Protein AF-A0A2U1N457-F1 (afdb_monomer_lite)

Sequence (95 aa):
MCTIFEREQKAYMDAEKGYNEMLEEVEARVEYRHGIILELMKLEGDFVLDECLAVLRAAQQEDFVEISGLIQMSHAAALRGGEKGRMVKKLRKLG

pLDDT: mean 95.09, std 6.37, range [58.78, 98.69]

Structure (mmCIF, N/CA/C/O backbone):
data_AF-A0A2U1N457-F1
#
_entry.id   AF-A0A2U1N457-F1
#
loop_
_atom_site.group_PDB
_atom_site.id
_atom_site.type_symbol
_atom_site.label_atom_id
_atom_site.label_alt_id
_atom_site.label_comp_id
_atom_site.label_asym_id
_atom_site.label_entity_id
_atom_site.label_seq_id
_atom_site.pdbx_PDB_ins_code
_atom_site.Cartn_x
_atom_site.Cartn_y
_atom_site.Cartn_z
_atom_site.occupancy
_atom_site.B_iso_or_equiv
_atom_site.auth_seq_id
_atom_site.auth_comp_id
_atom_site.auth_asym_id
_atom_site.auth_atom_id
_atom_site.pdbx_PDB_model_num
ATOM 1 N N . MET A 1 1 ? 12.414 -3.271 -32.087 1.00 58.78 1 MET A N 1
ATOM 2 C CA . MET A 1 1 ? 12.796 -4.159 -30.962 1.00 58.78 1 MET A CA 1
ATOM 3 C C . MET A 1 1 ? 12.969 -3.389 -29.649 1.00 58.78 1 MET A C 1
ATOM 5 O O . MET A 1 1 ? 12.418 -3.836 -28.659 1.00 58.78 1 MET A O 1
ATOM 9 N N . CYS A 1 2 ? 13.621 -2.215 -29.615 1.00 72.75 2 CYS A N 1
ATOM 10 C CA . CYS A 1 2 ? 13.652 -1.358 -28.407 1.00 72.75 2 CYS A CA 1
ATOM 11 C C . CYS A 1 2 ? 12.271 -0.877 -27.929 1.00 72.75 2 CYS A C 1
ATOM 13 O O . CYS A 1 2 ? 12.027 -0.826 -26.730 1.00 72.75 2 CYS A O 1
ATOM 15 N N . THR A 1 3 ? 11.357 -0.579 -28.855 1.00 87.00 3 THR A N 1
ATOM 16 C CA . THR A 1 3 ? 10.070 0.071 -28.552 1.00 87.00 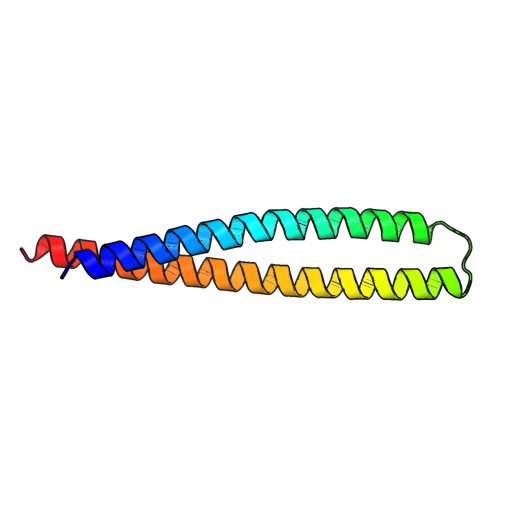3 THR A CA 1
ATOM 17 C C . THR A 1 3 ? 9.165 -0.719 -27.605 1.00 87.00 3 THR A C 1
ATOM 19 O O . THR A 1 3 ? 8.450 -0.115 -26.812 1.00 87.00 3 THR A O 1
ATOM 22 N N . ILE A 1 4 ? 9.184 -2.059 -27.646 1.00 90.75 4 ILE A N 1
ATOM 23 C CA . ILE A 1 4 ? 8.389 -2.867 -26.707 1.00 90.75 4 ILE A CA 1
ATOM 24 C C . ILE A 1 4 ? 8.969 -2.800 -25.292 1.00 90.75 4 ILE A C 1
ATOM 26 O O . ILE A 1 4 ? 8.222 -2.578 -24.348 1.00 90.75 4 ILE A O 1
ATOM 30 N N . PHE A 1 5 ? 10.294 -2.878 -25.149 1.00 92.19 5 PHE A N 1
ATOM 31 C CA . PHE A 1 5 ? 10.959 -2.788 -23.849 1.00 92.19 5 PHE A CA 1
ATOM 32 C C . PHE A 1 5 ? 10.845 -1.391 -23.235 1.00 92.19 5 PHE A C 1
ATOM 34 O O . PHE A 1 5 ? 10.711 -1.274 -22.024 1.00 92.19 5 PHE A O 1
ATOM 41 N N . GLU A 1 6 ? 10.852 -0.337 -24.053 1.00 93.62 6 GLU A N 1
ATOM 42 C CA . GLU A 1 6 ? 10.605 1.038 -23.598 1.00 93.62 6 GLU A CA 1
ATOM 43 C C . GLU A 1 6 ? 9.173 1.208 -23.077 1.00 93.62 6 GLU A C 1
ATOM 45 O O . GLU A 1 6 ? 8.962 1.801 -22.020 1.00 93.62 6 GLU A O 1
ATOM 50 N N . ARG A 1 7 ? 8.186 0.634 -23.779 1.00 95.56 7 ARG A N 1
ATOM 51 C CA . ARG A 1 7 ? 6.786 0.629 -23.331 1.00 95.56 7 ARG A CA 1
ATOM 52 C C . ARG A 1 7 ? 6.598 -0.181 -22.051 1.00 95.56 7 ARG A C 1
ATOM 54 O O . ARG A 1 7 ? 5.927 0.295 -21.144 1.00 95.56 7 ARG A O 1
ATOM 61 N N . GLU A 1 8 ? 7.195 -1.368 -21.964 1.00 96.25 8 GLU A N 1
ATOM 62 C CA . GLU A 1 8 ? 7.158 -2.191 -20.750 1.00 96.25 8 GLU A CA 1
ATOM 63 C C . GLU A 1 8 ? 7.838 -1.483 -19.575 1.00 96.25 8 GLU A C 1
ATOM 65 O O . GLU A 1 8 ? 7.280 -1.447 -18.485 1.00 96.25 8 GLU A O 1
ATOM 70 N N . GLN A 1 9 ? 9.012 -0.880 -19.793 1.00 96.19 9 GLN A N 1
ATOM 71 C CA . GLN A 1 9 ? 9.700 -0.094 -18.772 1.00 96.19 9 GLN A CA 1
ATOM 72 C C . GLN A 1 9 ? 8.792 1.015 -18.240 1.00 96.19 9 GLN A C 1
ATOM 74 O O . GLN A 1 9 ? 8.639 1.142 -17.028 1.00 96.19 9 GLN A O 1
ATOM 79 N N . LYS A 1 10 ? 8.178 1.795 -19.139 1.00 96.88 10 LYS A N 1
ATOM 80 C CA . LYS A 1 10 ? 7.263 2.865 -18.747 1.00 96.88 10 LYS A CA 1
ATOM 81 C C . LYS A 1 10 ? 6.065 2.327 -17.963 1.00 96.88 10 LYS A C 1
ATOM 83 O O . LYS A 1 10 ? 5.753 2.880 -16.919 1.00 96.88 10 LYS A O 1
ATOM 88 N N . ALA A 1 11 ? 5.444 1.242 -18.422 1.00 98.00 11 ALA A N 1
ATOM 89 C CA . ALA A 1 11 ? 4.307 0.639 -17.731 1.00 98.00 11 ALA A CA 1
ATOM 90 C C . ALA A 1 11 ? 4.660 0.212 -16.298 1.00 98.00 11 ALA A C 1
ATOM 92 O O . ALA A 1 11 ? 3.876 0.445 -15.385 1.00 98.00 11 ALA A O 1
ATOM 93 N N . TYR A 1 12 ? 5.848 -0.361 -16.083 1.00 98.31 12 TYR A N 1
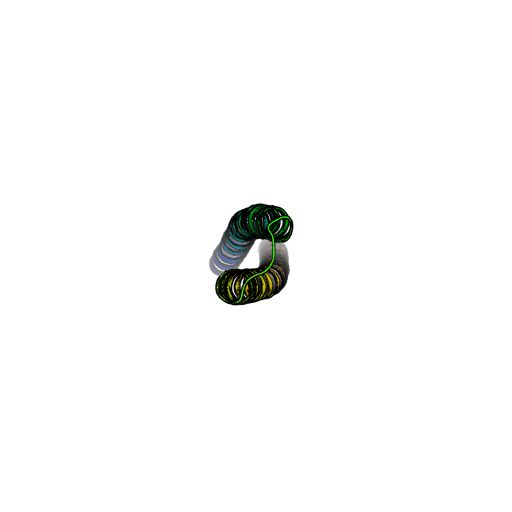ATOM 94 C CA . TYR A 1 12 ? 6.302 -0.716 -14.739 1.00 98.31 12 TYR A CA 1
ATOM 95 C C . TYR A 1 12 ? 6.582 0.506 -13.859 1.00 98.31 12 TYR A C 1
ATOM 97 O O . TYR A 1 12 ? 6.203 0.492 -12.696 1.00 98.31 12 TYR A O 1
ATOM 105 N N . MET A 1 13 ? 7.190 1.565 -14.399 1.00 97.31 13 MET A N 1
ATOM 106 C CA . MET A 1 13 ? 7.425 2.802 -13.641 1.00 97.31 13 MET A CA 1
ATOM 107 C C . MET A 1 13 ? 6.116 3.518 -13.280 1.00 97.31 13 MET A C 1
ATOM 109 O O . MET A 1 13 ? 5.970 4.025 -12.173 1.00 97.31 13 MET A O 1
ATOM 113 N N . ASP A 1 14 ? 5.153 3.541 -14.203 1.00 98.25 14 ASP A N 1
ATOM 114 C CA . ASP A 1 14 ? 3.831 4.117 -13.952 1.00 98.25 14 ASP A CA 1
ATOM 115 C C . ASP A 1 14 ? 3.068 3.285 -12.898 1.00 98.25 14 ASP A C 1
ATOM 117 O O . ASP A 1 14 ? 2.415 3.853 -12.026 1.00 98.25 14 ASP A O 1
ATOM 121 N N . ALA A 1 15 ? 3.190 1.951 -12.929 1.00 98.44 15 ALA A N 1
ATOM 122 C CA . ALA A 1 15 ? 2.603 1.069 -11.919 1.00 98.44 15 ALA A CA 1
ATOM 123 C C . ALA A 1 15 ? 3.240 1.260 -10.533 1.00 98.44 15 ALA A C 1
ATOM 125 O O . ALA A 1 15 ? 2.515 1.389 -9.555 1.00 98.44 15 ALA A O 1
ATOM 126 N N . GLU A 1 16 ? 4.574 1.328 -10.452 1.00 98.44 16 GLU A N 1
ATOM 127 C CA . GLU A 1 16 ? 5.308 1.641 -9.215 1.00 98.44 16 GLU A CA 1
ATOM 128 C C . GLU A 1 16 ? 4.810 2.952 -8.597 1.00 98.44 16 GLU A C 1
ATOM 130 O O . GLU A 1 16 ? 4.480 2.990 -7.413 1.00 98.44 16 GLU A O 1
ATOM 135 N N . LYS A 1 17 ? 4.675 4.005 -9.416 1.00 98.31 17 LYS A N 1
ATOM 136 C CA . LYS A 1 17 ? 4.124 5.289 -8.974 1.00 98.31 17 LYS A CA 1
ATOM 137 C C . LYS A 1 17 ? 2.715 5.134 -8.403 1.00 98.31 17 LYS A C 1
ATOM 139 O O . LYS A 1 17 ? 2.460 5.632 -7.315 1.00 98.31 17 LYS A O 1
ATOM 144 N N . GLY A 1 18 ? 1.837 4.412 -9.099 1.00 98.56 18 GLY A N 1
ATOM 145 C CA . GLY A 1 18 ? 0.470 4.174 -8.632 1.00 98.56 18 GLY A CA 1
ATOM 146 C C . GLY A 1 18 ? 0.399 3.373 -7.327 1.00 98.56 18 GLY A C 1
ATOM 147 O O . GLY A 1 18 ? -0.432 3.671 -6.475 1.00 98.56 18 GLY A O 1
ATOM 148 N N . TYR A 1 19 ? 1.280 2.387 -7.131 1.00 98.62 19 TYR A N 1
ATOM 149 C CA . TYR A 1 19 ? 1.348 1.648 -5.866 1.00 98.62 19 TYR A CA 1
ATOM 150 C C . TYR A 1 19 ? 1.822 2.527 -4.709 1.00 98.62 19 TYR A C 1
ATOM 152 O O . TYR A 1 19 ? 1.286 2.403 -3.613 1.00 98.62 19 TYR A O 1
ATOM 160 N N . ASN A 1 20 ? 2.782 3.423 -4.950 1.00 98.38 20 ASN A N 1
ATOM 161 C CA . ASN A 1 20 ? 3.257 4.358 -3.929 1.00 98.38 20 ASN A CA 1
ATOM 162 C C . ASN A 1 20 ? 2.190 5.402 -3.570 1.00 98.38 20 ASN A C 1
ATOM 164 O O . ASN A 1 20 ? 1.989 5.670 -2.395 1.00 98.38 20 ASN A O 1
ATOM 168 N N . GLU A 1 21 ? 1.458 5.933 -4.554 1.00 98.56 21 GLU A N 1
ATOM 169 C CA . GLU A 1 21 ? 0.331 6.843 -4.291 1.00 98.56 21 GLU A CA 1
ATOM 170 C C . GLU A 1 21 ? -0.761 6.156 -3.457 1.00 98.56 21 GLU A C 1
ATOM 172 O O . GLU A 1 21 ? -1.260 6.725 -2.493 1.00 98.56 21 GLU A O 1
ATOM 177 N N . MET A 1 22 ? -1.102 4.903 -3.780 1.00 98.56 22 MET A N 1
ATOM 178 C CA . MET A 1 22 ? -2.062 4.138 -2.979 1.00 98.56 22 MET A CA 1
ATOM 179 C C . MET A 1 22 ? -1.537 3.851 -1.567 1.00 98.56 22 MET A C 1
ATOM 181 O O . MET A 1 22 ? -2.311 3.860 -0.615 1.00 98.56 22 MET A O 1
ATOM 185 N N . LEU A 1 23 ? -0.234 3.595 -1.418 1.00 98.56 23 LEU A N 1
ATOM 186 C CA . LEU A 1 23 ? 0.384 3.348 -0.118 1.00 98.56 23 LEU A CA 1
ATOM 187 C C . LEU A 1 23 ? 0.199 4.548 0.820 1.00 98.56 23 LEU A C 1
ATOM 189 O O . LEU A 1 23 ? -0.236 4.346 1.950 1.00 98.56 23 LEU A O 1
ATOM 193 N N . GLU A 1 24 ? 0.437 5.770 0.335 1.00 98.50 24 GLU A N 1
ATOM 194 C CA . GLU A 1 24 ? 0.242 7.006 1.111 1.00 98.50 24 GLU A CA 1
ATOM 195 C C . GLU A 1 24 ? -1.211 7.149 1.610 1.00 98.50 24 GLU A C 1
ATOM 197 O O . GLU A 1 24 ? -1.452 7.481 2.772 1.00 98.50 24 GLU A O 1
ATOM 202 N N . GLU A 1 25 ? -2.197 6.828 0.766 1.00 98.56 25 GLU A N 1
ATOM 203 C CA . GLU A 1 25 ? -3.619 6.864 1.142 1.00 98.56 25 GLU A CA 1
ATOM 204 C C . GLU A 1 25 ? -3.972 5.814 2.209 1.00 98.56 25 GLU A C 1
ATOM 206 O O . GLU A 1 25 ? -4.739 6.087 3.140 1.00 98.56 25 GLU A O 1
ATOM 211 N N . VAL A 1 26 ? -3.416 4.601 2.106 1.00 98.50 26 VAL A N 1
ATOM 212 C CA . VAL A 1 26 ? -3.648 3.544 3.104 1.00 98.50 26 VAL A CA 1
ATOM 213 C C . VAL A 1 26 ? -2.966 3.890 4.430 1.00 98.50 26 VAL A C 1
ATOM 215 O O . VAL A 1 26 ? -3.561 3.682 5.486 1.00 98.50 26 VAL A O 1
ATOM 218 N N . GLU A 1 27 ? -1.763 4.466 4.406 1.00 98.50 27 GLU A N 1
ATOM 219 C CA . GLU A 1 27 ? -1.073 4.944 5.611 1.00 98.50 27 GLU A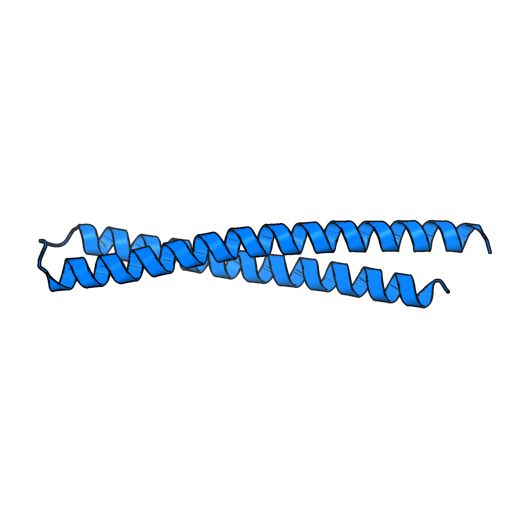 CA 1
ATOM 220 C C . GLU A 1 27 ? -1.896 6.022 6.334 1.00 98.50 27 GLU A C 1
ATOM 222 O O . GLU A 1 27 ? -2.182 5.880 7.527 1.00 98.50 27 GLU A O 1
ATOM 227 N N . ALA A 1 28 ? -2.394 7.027 5.606 1.00 98.56 28 ALA A N 1
ATOM 228 C CA . ALA A 1 28 ? -3.275 8.052 6.168 1.00 98.56 28 ALA A CA 1
ATOM 229 C C . ALA A 1 28 ? -4.562 7.449 6.766 1.00 98.56 28 ALA A C 1
ATOM 231 O O . ALA A 1 28 ? -5.019 7.846 7.845 1.00 98.56 28 ALA A O 1
ATOM 232 N N . ARG A 1 29 ? -5.142 6.442 6.099 1.00 98.25 29 ARG A N 1
ATOM 233 C CA . ARG A 1 29 ? -6.322 5.715 6.588 1.00 98.25 29 ARG A CA 1
ATOM 234 C C . ARG A 1 29 ? -6.039 4.947 7.882 1.00 98.25 29 ARG A C 1
ATOM 236 O O . ARG A 1 29 ? -6.879 4.954 8.789 1.00 98.25 29 ARG A O 1
ATOM 243 N N . VAL A 1 30 ? -4.870 4.314 7.998 1.00 98.44 30 VAL A N 1
ATOM 244 C CA . VAL A 1 30 ? -4.426 3.626 9.221 1.00 98.44 30 VAL A CA 1
ATOM 245 C C . VAL A 1 30 ? -4.282 4.606 10.373 1.00 98.44 30 VAL A C 1
ATOM 247 O O . VAL A 1 30 ? -4.804 4.321 11.454 1.00 98.44 30 VAL A O 1
ATOM 250 N N . GLU A 1 31 ? -3.615 5.741 10.154 1.00 98.38 31 GLU A N 1
ATOM 251 C CA . GLU A 1 31 ? -3.424 6.781 11.170 1.00 98.38 31 GLU A CA 1
ATOM 252 C C . GLU A 1 31 ? -4.765 7.317 11.672 1.00 98.38 31 GLU A C 1
ATOM 254 O O . GLU A 1 31 ? -5.023 7.343 12.879 1.00 98.38 31 GLU A O 1
ATOM 259 N N . TYR A 1 32 ? -5.660 7.661 10.743 1.00 98.19 32 TYR A N 1
ATOM 260 C CA . TYR A 1 32 ? -6.992 8.148 11.073 1.00 98.19 32 TYR A CA 1
ATOM 261 C C . TYR A 1 32 ? -7.791 7.124 11.891 1.00 98.19 32 TYR A C 1
ATOM 263 O O . TYR A 1 32 ? -8.341 7.453 12.947 1.00 98.19 32 TYR A O 1
ATOM 271 N N . ARG A 1 33 ? -7.814 5.853 11.459 1.00 98.00 33 ARG A N 1
ATOM 272 C CA . ARG A 1 33 ? -8.523 4.790 12.189 1.00 98.00 33 ARG A CA 1
ATOM 273 C C . ARG A 1 33 ? -7.899 4.524 13.557 1.00 98.00 33 ARG A C 1
ATOM 275 O O . ARG A 1 33 ? -8.635 4.297 14.516 1.00 98.00 33 ARG A O 1
ATOM 282 N N . HIS A 1 34 ? -6.571 4.578 13.668 1.00 98.25 34 HIS A N 1
ATOM 283 C CA . HIS A 1 34 ? -5.885 4.436 14.950 1.00 98.25 34 HIS A CA 1
ATOM 284 C C . HIS A 1 34 ? -6.323 5.524 15.933 1.00 98.25 34 HIS A C 1
ATOM 286 O O . HIS A 1 34 ? -6.639 5.215 17.080 1.00 98.25 34 HIS A O 1
ATOM 292 N N . GLY A 1 35 ? -6.420 6.774 15.466 1.00 97.88 35 GLY A N 1
ATOM 293 C CA . GLY A 1 35 ? -6.931 7.890 16.259 1.00 97.88 35 GLY A CA 1
ATOM 294 C C . GLY A 1 35 ? -8.331 7.618 16.812 1.00 97.88 35 GLY A C 1
ATOM 295 O O . GLY A 1 35 ? -8.549 7.751 18.014 1.00 97.88 35 GLY A O 1
ATOM 296 N N . ILE A 1 36 ? -9.259 7.142 15.973 1.00 97.44 36 ILE A N 1
ATOM 297 C CA . ILE A 1 36 ? -10.619 6.778 16.413 1.00 97.44 36 ILE A CA 1
ATOM 298 C C . ILE A 1 36 ? -10.584 5.681 17.483 1.00 97.44 36 ILE A C 1
ATOM 300 O O . ILE A 1 36 ? -11.259 5.799 18.504 1.00 97.44 36 ILE A O 1
ATOM 304 N N . ILE A 1 37 ? -9.792 4.625 17.271 1.00 97.25 37 ILE A N 1
ATOM 305 C CA . ILE A 1 37 ? -9.652 3.523 18.235 1.00 97.25 37 ILE A CA 1
ATOM 306 C C . ILE A 1 37 ? -9.173 4.055 19.591 1.00 97.25 37 ILE A C 1
ATOM 308 O O . ILE A 1 37 ? -9.744 3.694 20.619 1.00 97.25 37 ILE A O 1
ATOM 312 N N . LEU A 1 38 ? -8.158 4.924 19.603 1.00 97.06 38 LEU A N 1
ATOM 313 C CA . LEU A 1 38 ? -7.620 5.502 20.835 1.00 97.06 38 LEU A CA 1
ATOM 314 C C . LEU A 1 38 ? -8.639 6.377 21.570 1.00 97.06 38 LEU A C 1
ATOM 316 O O . LEU A 1 38 ? -8.688 6.329 22.797 1.00 97.06 38 LEU A O 1
ATOM 320 N N . GLU A 1 39 ? -9.451 7.159 20.856 1.00 96.38 39 GLU A N 1
ATOM 321 C CA . GLU A 1 39 ? -10.509 7.961 21.482 1.00 96.38 39 GLU A CA 1
ATOM 322 C C . GLU A 1 39 ? -11.617 7.084 22.076 1.00 96.38 39 GLU A C 1
ATOM 324 O O . GLU A 1 39 ? -12.030 7.305 23.213 1.00 96.38 39 GLU A O 1
ATOM 329 N N . LEU A 1 40 ? -12.049 6.043 21.358 1.00 94.94 40 LEU A N 1
ATOM 330 C CA . LEU A 1 40 ? -13.065 5.106 21.845 1.00 94.94 40 LEU A CA 1
ATOM 331 C C . LEU A 1 40 ? -12.596 4.321 23.075 1.00 94.94 40 LEU A C 1
ATOM 333 O O . LEU A 1 40 ? -13.381 4.091 23.989 1.00 94.94 40 LEU A O 1
ATOM 337 N N . MET A 1 41 ? -11.309 3.969 23.148 1.00 93.69 41 MET A N 1
ATOM 338 C CA . MET A 1 41 ? -10.728 3.279 24.307 1.00 93.69 41 MET A CA 1
ATOM 339 C C . MET A 1 41 ? -10.735 4.104 25.606 1.00 93.69 41 MET A C 1
ATOM 341 O O . MET A 1 41 ? -10.470 3.543 26.668 1.00 93.69 41 MET A O 1
ATOM 345 N N . LYS A 1 42 ? -11.005 5.415 25.550 1.00 94.00 42 LYS A N 1
ATOM 346 C CA . LYS A 1 42 ? -11.110 6.273 26.746 1.00 94.00 42 LYS A CA 1
ATOM 347 C C . LYS A 1 42 ? -12.496 6.236 27.393 1.00 94.00 42 LYS A C 1
ATOM 349 O O . LYS A 1 42 ? -12.643 6.735 28.506 1.00 94.00 42 LYS A O 1
ATOM 354 N N . LEU A 1 43 ? -13.504 5.727 26.688 1.00 93.06 43 LEU A N 1
ATOM 355 C CA . LEU A 1 43 ? -14.878 5.657 27.179 1.00 93.06 43 LEU A CA 1
ATOM 356 C C . LEU A 1 43 ? -15.038 4.491 28.166 1.00 93.06 43 LEU A C 1
ATOM 358 O O . LEU A 1 43 ? -14.275 3.524 28.127 1.00 93.06 43 LEU A O 1
ATOM 362 N N . GLU A 1 44 ? -16.030 4.576 29.057 1.00 84.88 44 GLU A N 1
ATOM 363 C CA . GLU A 1 44 ? -16.394 3.431 29.898 1.00 84.88 44 GLU A CA 1
ATOM 364 C C . GLU A 1 44 ? -16.884 2.277 29.015 1.00 84.88 44 GLU A C 1
ATOM 366 O O . GLU A 1 44 ? -17.686 2.473 28.102 1.00 84.88 44 GLU A O 1
ATOM 371 N N . GLY A 1 45 ? -16.354 1.081 29.276 1.00 83.75 45 GLY A N 1
ATOM 372 C CA . GLY A 1 45 ? -16.625 -0.112 28.485 1.00 83.75 45 GLY A CA 1
ATOM 373 C C . GLY A 1 45 ? -18.079 -0.560 28.582 1.00 83.75 45 GLY A C 1
ATOM 374 O O . GLY A 1 45 ? -18.601 -0.756 29.680 1.00 83.75 45 GLY A O 1
ATOM 375 N N . ASP A 1 46 ? -18.694 -0.805 27.430 1.00 89.25 46 ASP A N 1
ATOM 376 C CA . ASP A 1 46 ? -19.900 -1.612 27.306 1.00 89.25 46 ASP A CA 1
ATOM 377 C C . ASP A 1 46 ? -19.765 -2.584 26.122 1.00 89.25 46 ASP A C 1
ATOM 379 O O . ASP A 1 46 ? -18.835 -2.499 25.316 1.00 89.25 46 ASP A O 1
ATOM 383 N N . PHE A 1 47 ? -20.697 -3.532 26.022 1.00 86.62 47 PHE A N 1
ATOM 384 C CA . PHE A 1 47 ? -20.666 -4.565 24.986 1.00 86.62 47 PHE A CA 1
ATOM 385 C C . PHE A 1 47 ? -20.677 -3.993 23.557 1.00 86.62 47 PHE A C 1
ATOM 387 O O . PHE A 1 47 ? -20.003 -4.519 22.674 1.00 86.62 47 PHE A O 1
ATOM 394 N N . VAL A 1 48 ? -21.417 -2.907 23.323 1.00 90.62 48 VAL A N 1
ATOM 395 C CA . VAL A 1 48 ? -21.536 -2.288 21.996 1.00 90.62 48 VAL A CA 1
ATOM 396 C C . VAL A 1 48 ? -20.229 -1.592 21.620 1.00 90.62 48 VAL A C 1
ATOM 398 O O . VAL A 1 48 ? -19.780 -1.683 20.474 1.00 90.62 48 VAL A O 1
ATOM 401 N N . LEU A 1 49 ? -19.593 -0.922 22.581 1.00 93.31 49 LEU A N 1
ATOM 402 C CA . LEU A 1 49 ? -18.283 -0.307 22.406 1.00 93.31 49 LEU A CA 1
ATOM 403 C C . LEU A 1 49 ? -17.210 -1.355 22.079 1.00 93.31 49 LEU A C 1
ATOM 405 O O . LEU A 1 49 ? -16.408 -1.140 21.167 1.00 93.31 49 LEU A O 1
ATOM 409 N N . ASP A 1 50 ? -17.225 -2.499 22.764 1.00 94.12 50 ASP A N 1
ATOM 410 C CA . ASP A 1 50 ? -16.288 -3.597 22.511 1.00 94.12 50 ASP A CA 1
ATOM 411 C C . ASP A 1 50 ? -16.456 -4.190 21.103 1.00 94.12 50 ASP A C 1
ATOM 413 O O . ASP A 1 50 ? -15.461 -4.404 20.400 1.00 94.12 50 ASP A O 1
ATOM 417 N N . GLU A 1 51 ? -17.696 -4.398 20.648 1.00 95.50 51 GLU A N 1
ATOM 418 C CA . GLU A 1 51 ? -17.977 -4.840 19.275 1.00 95.50 51 GLU A CA 1
ATOM 419 C C . GLU A 1 51 ? -17.480 -3.821 18.238 1.00 95.50 51 GLU A C 1
ATOM 421 O O . GLU A 1 51 ? -16.819 -4.193 17.263 1.00 95.50 51 GLU A O 1
ATOM 426 N N . CYS A 1 52 ? -17.721 -2.525 18.464 1.00 95.50 52 CYS A N 1
ATOM 427 C CA . CYS A 1 52 ? -17.247 -1.461 17.577 1.00 95.50 52 CYS A CA 1
ATOM 428 C C . CYS A 1 52 ? -15.713 -1.437 17.486 1.00 95.50 52 CYS A C 1
ATOM 430 O O . CYS A 1 52 ? -15.145 -1.344 16.393 1.00 95.50 52 CYS A O 1
ATOM 432 N N . LEU A 1 53 ? -15.027 -1.558 18.625 1.00 97.12 53 LEU A N 1
ATOM 433 C CA . LEU A 1 53 ? -13.568 -1.626 18.686 1.00 97.12 53 LEU A CA 1
ATOM 434 C C . LEU A 1 53 ? -13.021 -2.863 17.968 1.00 97.12 53 LEU 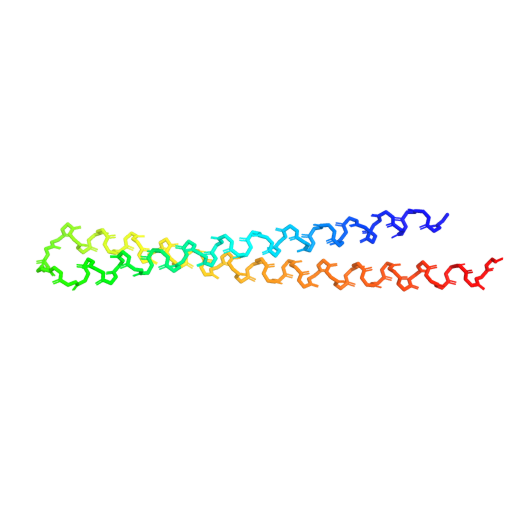A C 1
ATOM 436 O O . LEU A 1 53 ? -11.992 -2.767 17.295 1.00 97.12 53 LEU A O 1
ATOM 440 N N . ALA A 1 54 ? -13.691 -4.012 18.080 1.00 97.38 54 ALA A N 1
ATOM 441 C CA . ALA A 1 54 ? -13.294 -5.229 17.379 1.00 97.38 54 ALA A CA 1
ATOM 442 C C . ALA A 1 54 ? -13.353 -5.049 15.853 1.00 97.38 54 ALA A C 1
ATOM 444 O O . ALA A 1 54 ? -12.384 -5.375 15.165 1.00 97.38 54 ALA A O 1
ATOM 445 N N . VAL A 1 55 ? -14.434 -4.455 15.333 1.00 98.00 55 VAL A N 1
ATOM 446 C CA . VAL A 1 55 ? -14.584 -4.155 13.897 1.00 98.00 55 VAL A CA 1
ATOM 447 C C . VAL A 1 55 ? -13.498 -3.191 13.415 1.00 98.00 55 VAL A C 1
ATOM 449 O O . VAL A 1 55 ? -12.852 -3.441 12.398 1.00 98.00 55 VAL A O 1
ATOM 452 N N . LEU A 1 56 ? -13.244 -2.110 14.158 1.00 98.12 56 LEU A N 1
ATOM 453 C CA . LEU A 1 56 ? -12.224 -1.125 13.785 1.00 98.12 56 LEU A CA 1
ATOM 454 C C . LEU A 1 56 ? -10.809 -1.715 13.791 1.00 98.12 56 LEU A C 1
ATOM 456 O O . LEU A 1 56 ? -10.021 -1.420 12.893 1.00 98.12 56 LEU A O 1
ATOM 460 N N . ARG A 1 57 ? -10.483 -2.561 14.773 1.00 98.06 57 ARG A N 1
ATOM 461 C CA . ARG A 1 57 ? -9.183 -3.246 14.843 1.00 98.06 57 ARG A CA 1
ATOM 462 C C . ARG A 1 57 ? -9.009 -4.251 13.709 1.00 98.06 57 ARG A C 1
ATOM 464 O O . ARG A 1 57 ? -7.930 -4.303 13.128 1.00 98.06 57 ARG A O 1
ATOM 471 N N . ALA A 1 58 ? -10.055 -5.002 13.366 1.00 98.44 58 ALA A N 1
ATOM 472 C CA . ALA A 1 58 ? -10.024 -5.911 12.222 1.00 98.44 58 ALA A CA 1
ATOM 473 C C . ALA A 1 58 ? -9.767 -5.145 10.913 1.00 98.44 58 ALA A C 1
ATOM 475 O O . ALA A 1 58 ? -8.832 -5.475 10.189 1.00 98.44 58 ALA A O 1
ATOM 476 N N . ALA A 1 59 ? -10.497 -4.051 10.675 1.00 98.25 59 ALA A N 1
ATOM 477 C CA . ALA A 1 59 ? -10.282 -3.200 9.504 1.00 98.25 59 ALA A CA 1
ATOM 478 C C . ALA A 1 59 ? -8.879 -2.561 9.481 1.00 98.25 59 ALA A C 1
ATOM 480 O O . ALA A 1 59 ? -8.259 -2.450 8.428 1.00 98.25 59 ALA A O 1
ATOM 481 N N . GLN A 1 60 ? -8.336 -2.158 10.636 1.00 98.38 60 GLN A N 1
ATOM 482 C CA . GLN A 1 60 ? -6.954 -1.671 10.716 1.00 98.38 60 GLN A CA 1
ATOM 483 C C . GLN A 1 60 ? -5.937 -2.765 10.367 1.00 98.38 60 GLN A C 1
ATOM 485 O O . GLN A 1 60 ? -4.926 -2.490 9.726 1.00 98.38 60 GLN A O 1
ATOM 490 N N . GLN A 1 61 ? -6.200 -4.006 10.774 1.00 98.50 61 GLN A N 1
ATOM 491 C CA . GLN A 1 61 ? -5.334 -5.131 10.449 1.00 98.50 61 GLN A CA 1
ATOM 492 C C . GLN A 1 61 ? -5.330 -5.441 8.948 1.00 98.50 61 GLN A C 1
ATOM 494 O O . GLN A 1 61 ? -4.272 -5.757 8.403 1.00 98.50 61 GLN A O 1
ATOM 499 N N . GLU A 1 62 ? -6.481 -5.327 8.284 1.00 98.56 62 GLU A N 1
ATOM 500 C CA . GLU A 1 62 ? -6.599 -5.459 6.827 1.00 98.56 62 GLU A CA 1
ATOM 501 C C . GLU A 1 62 ? -5.789 -4.383 6.094 1.00 98.56 62 GLU A C 1
ATOM 503 O O . GLU A 1 62 ? -5.049 -4.707 5.165 1.00 98.56 62 GLU A O 1
ATOM 508 N N . ASP A 1 63 ? -5.821 -3.135 6.565 1.00 98.50 63 ASP A N 1
ATOM 509 C CA . ASP A 1 63 ? -5.003 -2.064 5.988 1.00 98.50 63 ASP A CA 1
ATOM 510 C C . ASP A 1 63 ? -3.496 -2.348 6.086 1.00 98.50 63 ASP A C 1
ATOM 512 O O . ASP A 1 63 ? -2.758 -2.106 5.135 1.00 98.50 63 ASP A O 1
ATOM 516 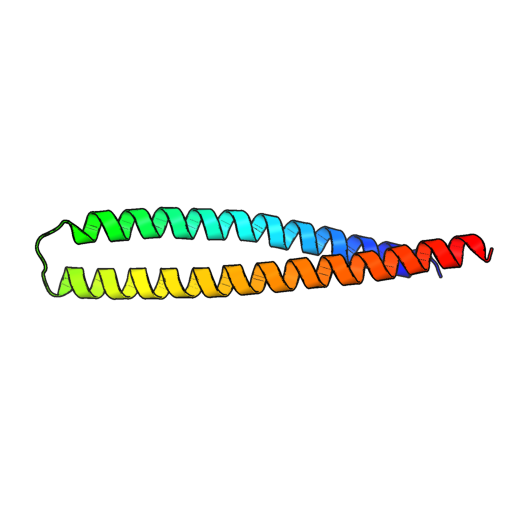N N . PHE A 1 64 ? -3.013 -2.911 7.200 1.00 98.44 64 PHE A N 1
ATOM 517 C CA . PHE A 1 64 ? -1.601 -3.304 7.315 1.00 98.44 64 PHE A CA 1
ATOM 518 C C . PHE A 1 64 ? -1.209 -4.408 6.321 1.00 98.44 64 PHE A C 1
ATOM 520 O O . PHE A 1 64 ? -0.074 -4.438 5.824 1.00 98.44 64 PHE A O 1
ATOM 527 N N . VAL A 1 65 ? -2.137 -5.320 6.020 1.00 98.56 65 VAL A N 1
ATOM 528 C CA . VAL A 1 65 ? -1.937 -6.343 4.986 1.00 98.56 65 VAL A CA 1
ATOM 529 C C . VAL A 1 65 ? -1.880 -5.688 3.605 1.00 98.56 65 VAL A C 1
ATOM 531 O O . VAL A 1 65 ? -0.999 -6.030 2.814 1.00 98.56 65 VAL A O 1
ATOM 534 N N . GLU A 1 66 ? -2.749 -4.714 3.333 1.00 98.56 66 GLU A N 1
ATOM 535 C CA . GLU A 1 66 ? -2.734 -3.950 2.083 1.00 98.56 66 GLU A CA 1
ATOM 536 C C . GLU A 1 66 ? -1.424 -3.168 1.904 1.00 98.56 66 GLU A C 1
ATOM 538 O O . GLU A 1 66 ? -0.789 -3.304 0.859 1.00 98.56 66 GLU A O 1
ATOM 543 N N . ILE A 1 67 ? -0.952 -2.454 2.935 1.00 98.69 67 ILE A N 1
ATOM 544 C CA . ILE A 1 67 ? 0.356 -1.766 2.948 1.00 98.69 67 ILE A CA 1
ATOM 545 C C . ILE A 1 67 ? 1.476 -2.729 2.551 1.00 98.69 67 ILE A C 1
ATOM 547 O O . ILE A 1 67 ? 2.274 -2.448 1.653 1.00 98.69 67 ILE A O 1
ATOM 551 N N . SER A 1 68 ? 1.515 -3.900 3.190 1.00 98.50 68 SER A N 1
ATOM 552 C CA . SER A 1 68 ? 2.532 -4.917 2.909 1.00 98.50 68 SER A CA 1
ATOM 553 C C . SER A 1 68 ? 2.472 -5.389 1.452 1.00 98.50 68 SER A C 1
ATOM 555 O O . SER A 1 68 ? 3.511 -5.544 0.805 1.00 98.50 68 SER A O 1
ATOM 557 N N . GLY A 1 69 ? 1.263 -5.581 0.916 1.00 98.56 69 GLY A N 1
ATOM 558 C CA . GLY A 1 69 ? 1.042 -5.930 -0.486 1.00 98.56 69 GLY A CA 1
ATOM 559 C C . GLY A 1 69 ? 1.516 -4.837 -1.446 1.00 98.56 69 GLY A C 1
ATOM 560 O O . GLY A 1 69 ? 2.260 -5.128 -2.384 1.00 98.56 69 GLY A O 1
ATOM 561 N N . LEU A 1 70 ? 1.161 -3.576 -1.191 1.00 98.69 70 LEU A N 1
ATOM 562 C CA . LEU A 1 70 ? 1.546 -2.431 -2.022 1.00 98.69 70 LEU A CA 1
ATOM 563 C C . LEU A 1 70 ? 3.065 -2.243 -2.072 1.00 98.69 70 LEU A C 1
ATOM 565 O O . LEU A 1 70 ? 3.618 -2.064 -3.158 1.00 98.69 70 LEU A O 1
ATOM 569 N N . ILE A 1 71 ? 3.759 -2.389 -0.939 1.00 98.56 71 ILE A N 1
ATOM 570 C CA . ILE A 1 71 ? 5.228 -2.340 -0.883 1.00 98.56 71 ILE A CA 1
ATOM 571 C C . ILE A 1 71 ? 5.844 -3.438 -1.762 1.00 98.56 71 ILE A C 1
ATOM 573 O O . ILE A 1 71 ? 6.755 -3.174 -2.553 1.00 98.56 71 ILE A O 1
ATOM 577 N N . GLN A 1 72 ? 5.339 -4.672 -1.667 1.00 98.62 72 GLN A N 1
ATOM 578 C CA . GLN A 1 72 ? 5.829 -5.787 -2.483 1.00 98.62 72 GLN A CA 1
ATOM 579 C C . GLN A 1 72 ? 5.586 -5.552 -3.980 1.00 98.62 72 GLN A C 1
ATOM 581 O O . GLN A 1 72 ? 6.470 -5.814 -4.802 1.00 98.62 72 GLN A O 1
ATOM 586 N N . MET A 1 73 ? 4.406 -5.044 -4.339 1.00 98.56 73 MET A N 1
ATOM 587 C CA . MET A 1 73 ? 4.033 -4.748 -5.722 1.00 98.56 73 MET A CA 1
ATOM 588 C C . MET A 1 73 ? 4.866 -3.603 -6.307 1.00 98.56 73 MET A C 1
ATOM 590 O O . MET A 1 73 ? 5.384 -3.743 -7.418 1.00 98.56 73 MET A O 1
ATOM 594 N N . SER A 1 74 ? 5.062 -2.525 -5.544 1.00 98.31 74 SER A N 1
ATOM 595 C CA . SER A 1 74 ? 5.925 -1.393 -5.895 1.00 98.31 74 SER A CA 1
ATOM 596 C C . SER A 1 74 ? 7.359 -1.850 -6.158 1.00 98.31 74 SER A C 1
ATOM 598 O O . SER A 1 74 ? 7.886 -1.664 -7.258 1.00 98.31 74 SER A O 1
ATOM 600 N N . HIS A 1 75 ? 7.951 -2.595 -5.220 1.00 98.31 75 HIS A N 1
ATOM 601 C CA . HIS A 1 75 ? 9.298 -3.141 -5.379 1.00 98.31 75 HIS A CA 1
ATOM 602 C C . HIS A 1 75 ? 9.424 -4.055 -6.614 1.00 98.31 75 HIS A C 1
ATOM 604 O O . HIS A 1 75 ? 10.396 -3.973 -7.372 1.00 98.31 75 HIS A O 1
ATOM 610 N N . ALA A 1 76 ? 8.437 -4.923 -6.858 1.00 98.38 76 ALA A N 1
ATOM 611 C CA . ALA A 1 76 ? 8.434 -5.800 -8.027 1.00 98.38 76 ALA A CA 1
ATOM 612 C C . ALA A 1 76 ? 8.334 -5.016 -9.349 1.00 98.38 76 ALA A C 1
ATOM 614 O O . ALA A 1 76 ? 9.003 -5.370 -10.327 1.00 98.38 76 ALA A O 1
ATOM 615 N N . ALA A 1 77 ? 7.521 -3.957 -9.388 1.00 98.31 77 ALA A N 1
ATOM 616 C CA . ALA A 1 77 ? 7.404 -3.074 -10.542 1.00 98.31 77 ALA A CA 1
ATOM 617 C C . ALA A 1 77 ? 8.728 -2.341 -10.810 1.00 98.31 77 ALA A C 1
ATOM 619 O O . ALA A 1 77 ? 9.243 -2.419 -11.928 1.00 98.31 77 ALA A O 1
ATOM 620 N N . ALA A 1 78 ? 9.346 -1.762 -9.779 1.00 98.12 78 ALA A N 1
ATOM 621 C CA . ALA A 1 78 ? 10.644 -1.094 -9.870 1.00 98.12 78 ALA A CA 1
ATOM 622 C C . ALA A 1 78 ? 11.735 -2.019 -10.445 1.00 98.12 78 ALA A C 1
ATOM 624 O O . ALA A 1 78 ? 12.462 -1.658 -11.379 1.00 98.12 78 ALA A O 1
ATOM 625 N N . LEU A 1 79 ? 11.817 -3.258 -9.938 1.00 98.25 79 LEU A N 1
ATOM 626 C CA . LEU A 1 79 ? 12.794 -4.251 -10.391 1.00 98.25 79 LEU A CA 1
ATOM 627 C C . LEU A 1 79 ? 12.630 -4.563 -11.885 1.00 98.25 79 LEU A C 1
ATOM 629 O O . LEU A 1 79 ? 13.600 -4.488 -12.649 1.00 98.25 79 LEU A O 1
ATOM 633 N N . ARG A 1 80 ? 11.398 -4.866 -12.310 1.00 97.75 80 ARG A N 1
ATOM 634 C CA . ARG A 1 80 ? 11.075 -5.181 -13.710 1.00 97.75 80 ARG A CA 1
ATOM 635 C C . ARG A 1 80 ? 11.312 -3.976 -14.618 1.00 97.75 80 ARG A C 1
ATOM 637 O O . ARG A 1 80 ? 11.930 -4.121 -15.672 1.00 97.75 80 ARG A O 1
ATOM 644 N N . GLY A 1 81 ? 10.907 -2.776 -14.204 1.00 97.19 81 GLY A N 1
ATOM 645 C CA . GLY A 1 81 ? 11.198 -1.534 -14.923 1.00 97.19 81 GLY A CA 1
ATOM 646 C C . GLY A 1 81 ? 12.703 -1.338 -15.133 1.00 97.19 81 GLY A C 1
ATOM 647 O O . GLY A 1 81 ? 13.159 -1.081 -16.253 1.00 97.19 81 GLY A O 1
ATOM 648 N N . GLY A 1 82 ? 13.501 -1.567 -14.087 1.00 96.12 82 GLY A N 1
ATOM 649 C CA . GLY A 1 82 ? 14.960 -1.512 -14.149 1.00 96.12 82 GLY A CA 1
ATOM 650 C C . GLY A 1 82 ? 15.576 -2.537 -15.110 1.00 96.12 82 GLY A C 1
ATOM 651 O O . GLY A 1 82 ? 16.492 -2.201 -15.867 1.00 96.12 82 GLY A O 1
ATOM 652 N N . GLU A 1 83 ? 15.079 -3.776 -15.126 1.00 96.31 83 GLU A N 1
ATOM 653 C CA . GLU A 1 83 ? 15.501 -4.816 -16.077 1.00 96.31 83 GLU A CA 1
ATOM 654 C C . GLU A 1 83 ? 15.258 -4.402 -17.528 1.00 96.31 83 GLU A C 1
ATOM 656 O O . GLU A 1 83 ? 16.177 -4.463 -18.354 1.00 96.31 83 GLU A O 1
ATOM 661 N N . LYS A 1 84 ? 14.051 -3.913 -17.826 1.00 95.38 84 LYS A N 1
ATOM 662 C CA . LYS A 1 84 ? 13.672 -3.451 -19.166 1.00 95.38 84 LYS A CA 1
ATOM 663 C C . LYS A 1 84 ? 14.534 -2.269 -19.601 1.00 95.38 84 LYS A C 1
ATOM 665 O O . LYS A 1 84 ? 15.096 -2.294 -20.697 1.00 95.38 84 LYS A O 1
ATOM 670 N N . GLY A 1 85 ? 14.776 -1.308 -18.709 1.00 92.94 85 GLY A N 1
ATOM 671 C CA . GLY A 1 85 ? 15.683 -0.189 -18.970 1.00 92.94 85 GLY A CA 1
ATOM 672 C C . GLY A 1 85 ? 17.124 -0.623 -19.266 1.00 92.94 85 GLY A C 1
ATOM 673 O O . GLY A 1 85 ? 17.771 -0.073 -20.163 1.00 92.94 85 GLY A O 1
ATOM 674 N N . ARG A 1 86 ? 17.642 -1.649 -18.573 1.00 94.62 86 ARG A N 1
ATOM 675 C CA . ARG A 1 86 ? 18.962 -2.233 -18.885 1.00 94.62 86 ARG A CA 1
ATOM 676 C C . ARG A 1 86 ? 18.985 -2.886 -20.268 1.00 94.62 86 ARG A C 1
ATOM 678 O O . ARG A 1 86 ? 19.974 -2.725 -20.984 1.00 94.62 86 ARG A O 1
ATOM 685 N N . MET A 1 87 ? 17.923 -3.593 -20.658 1.00 93.12 87 MET A N 1
ATOM 686 C CA . MET A 1 87 ? 17.818 -4.202 -21.990 1.00 93.12 87 MET A CA 1
ATOM 687 C C . MET A 1 87 ? 17.801 -3.150 -23.100 1.00 93.12 87 MET A C 1
ATOM 689 O O . MET A 1 87 ? 18.583 -3.263 -24.042 1.00 93.12 87 MET A O 1
ATOM 693 N N . VAL A 1 88 ? 16.998 -2.090 -22.955 1.00 91.44 88 VAL A N 1
ATOM 694 C CA . VAL A 1 88 ? 16.959 -0.960 -23.903 1.00 91.44 88 VAL A CA 1
ATOM 695 C C . VAL A 1 88 ? 18.356 -0.365 -24.092 1.00 91.44 88 VAL A C 1
ATOM 697 O O . VAL A 1 88 ? 18.814 -0.200 -25.222 1.00 91.44 88 VAL A O 1
ATOM 700 N N . LYS A 1 89 ? 19.084 -0.111 -22.994 1.00 92.31 89 LYS A N 1
ATOM 701 C CA . LYS A 1 89 ? 20.459 0.417 -23.047 1.00 92.31 89 LYS A CA 1
ATOM 702 C C . LYS A 1 89 ? 21.425 -0.509 -23.788 1.00 92.31 89 LYS A C 1
ATOM 704 O O . LYS A 1 89 ? 22.292 -0.010 -24.497 1.00 92.31 89 LYS A O 1
ATOM 709 N N . LYS A 1 90 ? 21.311 -1.832 -23.621 1.00 92.69 90 LYS A N 1
ATOM 710 C CA . LYS A 1 90 ? 22.152 -2.804 -24.342 1.00 92.69 90 LYS A CA 1
ATOM 711 C C . LYS A 1 90 ? 21.826 -2.822 -25.834 1.00 92.69 90 LYS A C 1
ATOM 713 O O . LYS A 1 90 ? 22.740 -2.733 -26.641 1.00 92.69 90 LYS A O 1
ATOM 718 N N . LEU A 1 91 ? 20.544 -2.876 -26.194 1.00 89.75 91 LEU A N 1
ATOM 719 C CA . LEU A 1 91 ? 20.104 -2.915 -27.592 1.00 89.75 91 LEU A CA 1
ATOM 720 C C . LEU A 1 91 ? 20.506 -1.652 -28.363 1.00 89.75 91 LEU A C 1
ATOM 722 O O . LEU A 1 91 ? 20.966 -1.760 -29.492 1.00 89.75 91 LEU A O 1
ATOM 726 N N . ARG A 1 92 ? 20.421 -0.471 -27.736 1.00 89.12 92 ARG A N 1
ATOM 727 C CA . ARG A 1 92 ? 20.873 0.798 -28.338 1.00 89.12 92 ARG A CA 1
ATOM 728 C C . ARG A 1 92 ? 22.380 0.875 -28.605 1.00 89.12 92 ARG A C 1
ATOM 730 O O . ARG A 1 92 ? 22.794 1.768 -29.321 1.00 89.12 92 ARG A O 1
ATOM 737 N N . LYS A 1 93 ? 23.195 0.010 -27.993 1.00 90.50 93 LYS A N 1
ATOM 738 C CA . LYS A 1 93 ? 24.646 -0.060 -28.243 1.00 90.50 93 LYS A CA 1
ATOM 739 C C . LYS A 1 93 ? 25.016 -1.047 -29.355 1.00 90.50 93 LYS A C 1
ATOM 741 O O . LYS A 1 93 ? 26.178 -1.096 -29.736 1.00 90.50 93 LYS A O 1
ATOM 746 N N . LEU A 1 94 ? 24.072 -1.889 -29.782 1.00 87.06 94 LEU A N 1
ATOM 747 C CA . LEU A 1 94 ? 24.287 -2.938 -30.786 1.00 87.06 94 LEU A CA 1
ATOM 748 C C . LEU A 1 94 ? 23.883 -2.509 -32.204 1.00 87.06 94 LEU A C 1
ATOM 750 O O . LEU A 1 94 ? 24.200 -3.223 -33.151 1.00 87.06 94 LEU A O 1
ATOM 754 N N . GLY A 1 95 ? 23.166 -1.393 -32.335 1.00 66.75 95 GLY A N 1
ATOM 755 C CA . GLY A 1 95 ? 22.894 -0.710 -33.601 1.00 66.75 95 GLY A CA 1
ATOM 756 C C . GLY A 1 95 ? 23.560 0.652 -33.602 1.00 66.75 95 GLY A C 1
ATOM 7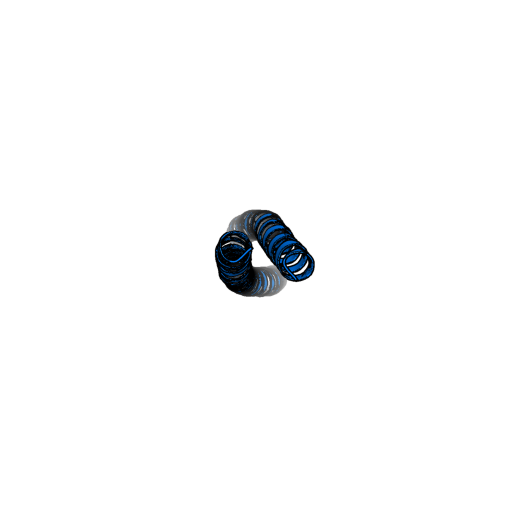57 O O . GLY A 1 95 ? 23.800 1.156 -34.716 1.00 66.75 95 GLY A O 1
#

Radius of gyration: 21.29 Å; chains: 1; bounding box: 46×14×64 Å

Secondary structure (DSSP, 8-state):
-HHHHHHHHHHHHHHHHHHHHHHHHHHHHHHHHHHHHHHHTTSPP-HHHHHHHHHHHHHHHHHHHHHHHHHHHHHHHHHHHHHHHHHHHHHTTT-

Foldseek 3Di:
DLVVLVVLLVVLVVQLVVLVVVLVVLVVVLVVLVVVLVVLVVDDDDPVSVVVSVVSVVVSVVSVVSNVVSVVSSVVSNVSSVVSVVVSVVVVVVD

Organism: Artemisia annua (NCBI:txid35608)